Protein AF-A0A388TDR9-F1 (afdb_monomer_lite)

Secondary structure (DSSP, 8-state):
-EEEEHHHHHHTHHHHHHHHHTT--EEEE---

Foldseek 3Di:
DEEAEPVVCVVCVVVVVVCVVVVDDYHYDYDD

pLDDT: mean 91.8, std 7.42, range [57.09, 96.56]

Sequence (32 aa):
MKTFPVAEAKTHFSALLKDVEKGEEIAISYGR

InterPro domains:
  IPR006442 Type II toxin-antitoxin system, antitoxin Phd/YefM [PF02604] (1-29)
  IPR036165 YefM-like superfamily [SSF143120] (1-29)

Radius of gyration: 9.14 Å; chains: 1; bounding box: 18×11×26 Å

Structure (mmCIF, N/CA/C/O backbone):
data_AF-A0A388TDR9-F1
#
_entry.id   AF-A0A388TDR9-F1
#
loop_
_atom_site.group_PDB
_atom_site.id
_atom_site.type_symbol
_atom_site.label_atom_id
_atom_site.label_alt_id
_atom_site.label_comp_id
_atom_site.label_asym_id
_atom_site.label_entity_id
_atom_site.label_seq_id
_atom_site.pdbx_PDB_ins_code
_atom_site.Cartn_x
_atom_site.Cartn_y
_atom_site.Cartn_z
_atom_site.occupancy
_atom_site.B_iso_or_equiv
_atom_site.auth_seq_id
_atom_site.auth_comp_id
_atom_site.auth_asym_id
_atom_site.auth_atom_id
_atom_site.pdbx_PDB_model_num
ATOM 1 N N . MET A 1 1 ? -12.609 0.331 -3.939 1.00 76.44 1 MET A N 1
ATOM 2 C CA . MET A 1 1 ? -11.384 -0.376 -4.362 1.00 76.44 1 MET A CA 1
ATOM 3 C C . MET A 1 1 ? -10.560 0.512 -5.288 1.00 76.44 1 MET A C 1
ATOM 5 O O . MET A 1 1 ? -10.992 0.782 -6.404 1.00 76.44 1 MET A O 1
ATOM 9 N N . LYS A 1 2 ? -9.420 1.024 -4.810 1.00 86.94 2 LYS A N 1
ATOM 10 C CA . LYS A 1 2 ? -8.484 1.854 -5.598 1.00 86.94 2 LYS A CA 1
ATOM 11 C C . LYS A 1 2 ? -7.265 1.025 -5.989 1.00 86.94 2 LYS A C 1
ATOM 13 O O . LYS A 1 2 ? -6.800 0.232 -5.178 1.00 86.94 2 LYS A O 1
ATOM 18 N N . THR A 1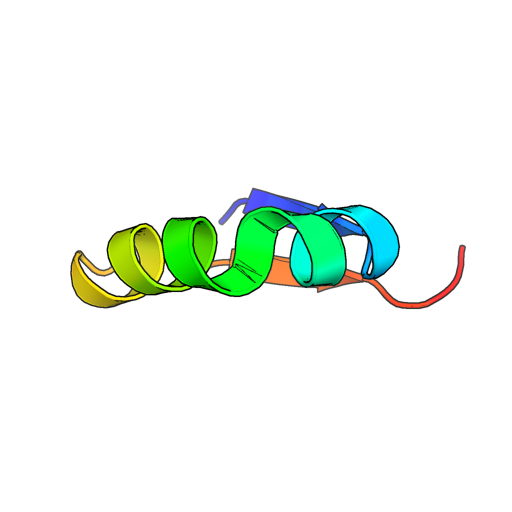 3 ? -6.747 1.217 -7.199 1.00 92.62 3 THR A N 1
ATOM 19 C CA . THR A 1 3 ? -5.547 0.508 -7.667 1.00 92.62 3 THR A CA 1
ATOM 20 C C . THR A 1 3 ? -4.372 1.469 -7.745 1.00 92.62 3 THR A C 1
ATOM 22 O O . THR A 1 3 ? -4.495 2.523 -8.362 1.00 92.62 3 THR A O 1
ATOM 25 N N . PHE A 1 4 ? -3.245 1.092 -7.145 1.00 92.19 4 PHE A N 1
ATOM 26 C CA . PHE A 1 4 ? -2.015 1.875 -7.131 1.00 92.19 4 PHE A CA 1
ATOM 27 C C . PHE A 1 4 ? -0.885 1.115 -7.827 1.00 92.19 4 PHE A C 1
ATOM 29 O O . PHE A 1 4 ? -0.672 -0.062 -7.521 1.00 92.19 4 PHE A O 1
ATOM 36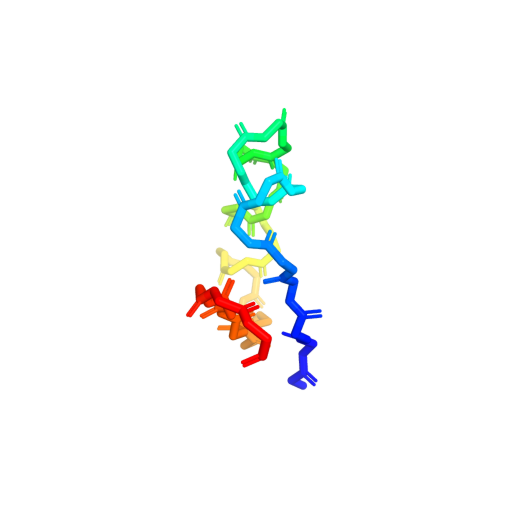 N N . PRO A 1 5 ? -0.102 1.769 -8.701 1.00 94.38 5 PRO A N 1
ATOM 37 C CA . PRO A 1 5 ? 1.144 1.198 -9.186 1.00 94.38 5 PRO A CA 1
ATOM 38 C C . PRO A 1 5 ? 2.101 0.924 -8.026 1.00 94.38 5 PRO A C 1
ATOM 40 O O . PRO A 1 5 ? 2.213 1.724 -7.095 1.00 94.38 5 PRO A O 1
ATOM 43 N N . VAL A 1 6 ? 2.878 -0.156 -8.113 1.00 94.25 6 VAL A N 1
ATOM 44 C CA . VAL A 1 6 ? 3.870 -0.512 -7.085 1.00 94.25 6 VAL A CA 1
ATOM 45 C C . VAL A 1 6 ? 4.839 0.634 -6.770 1.00 94.25 6 VAL A C 1
ATOM 47 O O . VAL A 1 6 ? 5.289 0.766 -5.635 1.00 94.25 6 VAL A O 1
ATOM 50 N N . ALA A 1 7 ? 5.172 1.471 -7.758 1.00 93.62 7 ALA A N 1
ATOM 51 C CA . ALA A 1 7 ? 6.079 2.601 -7.581 1.00 93.62 7 ALA A CA 1
ATOM 52 C C . ALA A 1 7 ? 5.487 3.659 -6.632 1.00 93.62 7 ALA A C 1
ATOM 54 O O . ALA A 1 7 ? 6.165 4.121 -5.711 1.00 93.62 7 ALA A O 1
ATOM 55 N N . GLU A 1 8 ? 4.204 3.978 -6.804 1.00 91.94 8 GLU A N 1
ATOM 56 C CA . GLU A 1 8 ? 3.475 4.885 -5.915 1.00 91.94 8 GLU A CA 1
ATOM 57 C C . GLU A 1 8 ? 3.250 4.245 -4.548 1.00 91.94 8 GLU A C 1
ATOM 59 O O . GLU A 1 8 ? 3.488 4.882 -3.520 1.00 91.94 8 GLU A O 1
ATOM 64 N N . ALA A 1 9 ? 2.897 2.957 -4.526 1.00 93.50 9 ALA A N 1
ATOM 65 C CA . ALA A 1 9 ? 2.684 2.231 -3.284 1.00 93.50 9 ALA A CA 1
ATOM 66 C C . ALA A 1 9 ? 3.945 2.171 -2.416 1.00 93.50 9 ALA A C 1
ATOM 68 O O . ALA A 1 9 ? 3.856 2.318 -1.203 1.00 93.50 9 ALA A O 1
ATOM 69 N N . LYS A 1 10 ? 5.131 2.021 -3.020 1.00 93.06 10 LYS A N 1
ATOM 70 C CA . LYS A 1 10 ? 6.413 2.068 -2.301 1.00 93.06 10 LYS A CA 1
ATOM 71 C C . LYS A 1 10 ? 6.718 3.453 -1.741 1.00 93.06 10 LYS A C 1
ATOM 73 O O . LYS A 1 10 ? 7.215 3.559 -0.625 1.00 93.06 10 LYS A O 1
ATOM 78 N N . THR A 1 11 ? 6.421 4.501 -2.505 1.00 96.50 11 THR A N 1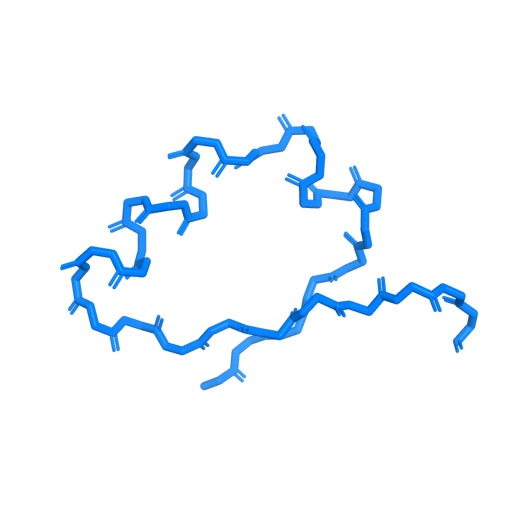
ATOM 79 C CA . THR A 1 11 ? 6.717 5.886 -2.112 1.00 96.50 11 THR A CA 1
ATOM 80 C C . THR A 1 11 ? 5.818 6.352 -0.964 1.00 96.50 11 THR A C 1
ATOM 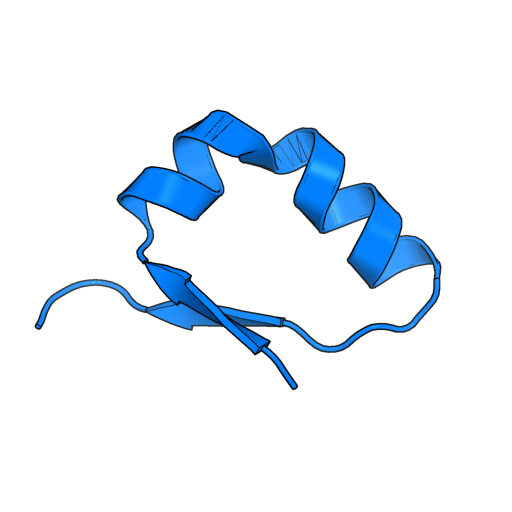82 O O . THR A 1 11 ? 6.269 7.064 -0.069 1.00 96.50 11 THR A O 1
ATOM 85 N N . HIS A 1 12 ? 4.559 5.911 -0.950 1.00 94.38 12 HIS A N 1
ATOM 86 C CA . HIS A 1 12 ? 3.540 6.364 0.000 1.00 94.38 12 HIS A CA 1
ATOM 87 C C . HIS A 1 12 ? 2.980 5.237 0.880 1.00 94.38 12 HIS A C 1
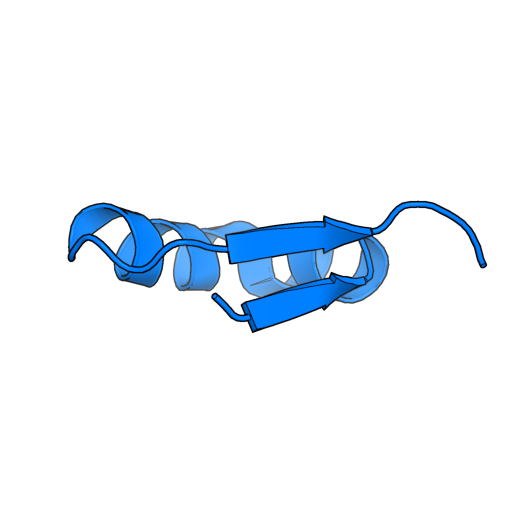ATOM 89 O O . HIS A 1 12 ? 1.845 5.317 1.350 1.00 94.38 12 HIS A O 1
ATOM 95 N N . PHE A 1 13 ? 3.778 4.198 1.141 1.00 94.06 13 PHE A N 1
ATOM 96 C CA . PHE A 1 13 ? 3.300 2.961 1.765 1.00 94.06 13 PHE A CA 1
ATOM 97 C C . PHE A 1 13 ? 2.591 3.185 3.106 1.00 94.06 13 PHE A C 1
ATOM 99 O O . PHE A 1 13 ? 1.477 2.714 3.310 1.00 94.06 13 PHE A O 1
ATOM 106 N N . SER A 1 14 ? 3.180 3.980 4.002 1.00 96.06 14 SER A N 1
ATOM 107 C CA . SER A 1 14 ? 2.586 4.259 5.315 1.00 96.06 14 SER A CA 1
ATOM 108 C C . SER A 1 14 ? 1.265 5.030 5.241 1.00 96.06 14 SER A C 1
ATOM 110 O O . SER A 1 14 ? 0.449 4.919 6.150 1.00 96.06 14 SER A O 1
ATOM 112 N N . ALA A 1 15 ? 1.046 5.832 4.194 1.00 94.50 15 ALA A N 1
ATOM 113 C CA . ALA A 1 15 ? -0.226 6.522 3.993 1.00 94.50 15 ALA A CA 1
ATOM 114 C C . ALA A 1 15 ? -1.306 5.534 3.539 1.00 94.50 15 ALA A C 1
ATOM 116 O O . ALA A 1 15 ? -2.390 5.518 4.111 1.00 94.50 15 ALA A O 1
ATOM 117 N N . LEU A 1 16 ? -0.962 4.648 2.599 1.00 93.88 16 LEU A N 1
ATOM 118 C CA . LEU A 1 16 ? -1.859 3.594 2.128 1.00 93.88 16 LEU A CA 1
ATOM 119 C C . LEU A 1 16 ? -2.281 2.643 3.252 1.00 93.88 16 LEU A C 1
ATOM 121 O O . LEU A 1 16 ? -3.445 2.261 3.319 1.00 93.88 16 LEU A O 1
ATOM 125 N N . LEU A 1 17 ? -1.372 2.306 4.174 1.00 94.81 17 LEU A N 1
ATOM 126 C CA . LEU A 1 17 ? -1.713 1.485 5.340 1.00 94.81 17 LEU A CA 1
ATOM 127 C C . LEU A 1 17 ? -2.792 2.133 6.215 1.00 94.81 17 LEU A C 1
ATOM 129 O O . LEU A 1 17 ? -3.707 1.436 6.638 1.00 94.81 17 LEU A O 1
ATOM 133 N N . LYS A 1 18 ? -2.757 3.457 6.413 1.00 96.56 18 LYS A N 1
ATOM 134 C CA . LYS A 1 18 ? -3.790 4.167 7.189 1.00 96.56 18 LYS A CA 1
ATOM 135 C C . LYS A 1 18 ? -5.167 4.115 6.540 1.00 96.56 18 LYS A C 1
ATOM 137 O O . LYS A 1 18 ? -6.171 4.213 7.242 1.00 96.56 18 LYS A O 1
ATOM 142 N N . ASP A 1 19 ? -5.222 4.028 5.216 1.00 93.31 19 ASP A N 1
ATOM 143 C CA . ASP A 1 19 ? -6.484 3.875 4.498 1.00 93.31 19 ASP A CA 1
ATOM 144 C C . ASP A 1 19 ? -7.007 2.438 4.645 1.00 93.31 19 ASP A C 1
ATOM 146 O O . ASP A 1 19 ? -8.185 2.245 4.949 1.00 93.31 19 ASP A O 1
ATOM 150 N N . VAL A 1 20 ? -6.121 1.438 4.576 1.00 94.38 20 VAL A N 1
ATOM 151 C CA . VAL A 1 20 ? -6.463 0.028 4.845 1.00 94.38 20 VAL A CA 1
ATOM 152 C C . VAL A 1 20 ? -6.935 -0.184 6.283 1.00 94.38 20 VAL A C 1
ATOM 154 O O . VAL A 1 20 ? -7.922 -0.879 6.506 1.00 94.38 20 VAL A O 1
ATOM 157 N N . GLU A 1 21 ? -6.297 0.456 7.266 1.00 96.56 21 GLU A N 1
ATOM 158 C CA . GLU A 1 21 ? -6.708 0.406 8.678 1.00 96.56 21 GLU A CA 1
ATOM 159 C C . GLU A 1 21 ? -8.140 0.923 8.900 1.00 96.56 21 GLU A C 1
ATOM 161 O O . GLU A 1 21 ? -8.813 0.501 9.839 1.00 96.56 21 GLU A O 1
ATOM 166 N N . LYS A 1 22 ? -8.633 1.810 8.029 1.00 95.56 22 LYS A N 1
ATOM 167 C CA . LYS A 1 22 ? -10.014 2.322 8.063 1.00 95.56 22 LYS A CA 1
ATOM 168 C C . LYS A 1 22 ? -11.008 1.430 7.315 1.00 95.56 22 LYS A C 1
ATOM 170 O O . LYS A 1 22 ? -12.194 1.750 7.288 1.00 95.56 22 LYS A O 1
ATOM 175 N N . GLY A 1 23 ? -10.538 0.342 6.709 1.00 94.62 23 GLY A N 1
ATOM 176 C CA . GLY A 1 23 ? -11.345 -0.584 5.921 1.00 94.62 23 GLY A CA 1
ATOM 177 C C . GLY A 1 23 ? -11.429 -0.252 4.430 1.00 94.62 23 GLY A C 1
ATOM 178 O O . GLY A 1 23 ? -12.263 -0.840 3.747 1.00 94.62 23 GLY A O 1
ATOM 179 N N . GLU A 1 24 ? -10.602 0.660 3.896 1.00 94.62 24 GLU A N 1
ATOM 180 C CA . GLU A 1 24 ? -10.505 0.823 2.439 1.00 94.62 24 GLU A CA 1
ATOM 181 C C . GLU A 1 24 ? -9.782 -0.379 1.817 1.00 94.62 24 GLU A C 1
ATOM 183 O O . GLU A 1 24 ? -8.673 -0.747 2.208 1.00 94.62 24 GLU A O 1
ATOM 188 N N . GLU A 1 25 ? -10.374 -0.949 0.772 1.00 94.25 25 GLU A N 1
ATOM 189 C CA . GLU A 1 25 ? -9.713 -1.956 -0.052 1.00 94.25 25 GLU A CA 1
ATOM 190 C C . GLU A 1 25 ? -8.849 -1.295 -1.134 1.00 94.25 25 GLU A C 1
ATOM 192 O O . GLU A 1 25 ? -9.334 -0.510 -1.966 1.00 94.25 25 GLU A O 1
ATOM 197 N N . ILE A 1 26 ? -7.567 -1.661 -1.158 1.00 93.25 26 ILE A N 1
ATOM 198 C CA . ILE A 1 26 ? -6.595 -1.211 -2.156 1.00 93.25 26 ILE A CA 1
ATOM 199 C C . ILE A 1 26 ? -6.010 -2.400 -2.920 1.00 93.25 26 ILE A C 1
ATOM 201 O O . ILE A 1 26 ? -5.732 -3.453 -2.353 1.00 93.25 26 ILE A O 1
ATOM 205 N N . ALA A 1 27 ? -5.789 -2.213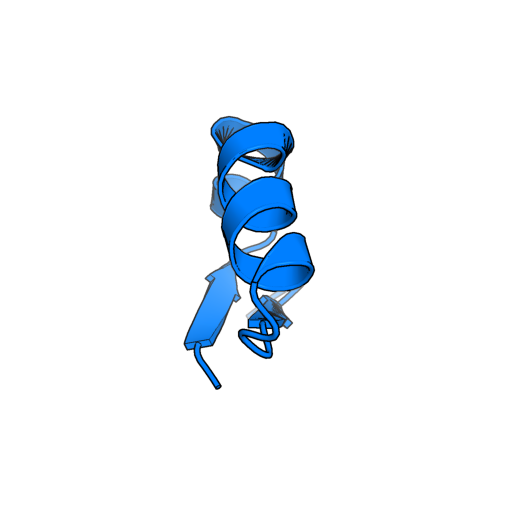 -4.216 1.00 93.44 27 ALA A N 1
ATOM 206 C CA . ALA A 1 27 ? -5.056 -3.136 -5.066 1.00 93.44 27 ALA A CA 1
ATOM 207 C C . ALA A 1 27 ? -3.709 -2.520 -5.437 1.00 93.44 27 ALA A C 1
ATOM 209 O O . ALA A 1 27 ? -3.624 -1.329 -5.735 1.00 93.44 27 ALA A O 1
ATOM 210 N N . ILE A 1 28 ? -2.654 -3.329 -5.439 1.00 94.00 28 ILE A N 1
ATOM 211 C CA . ILE A 1 28 ? -1.330 -2.897 -5.886 1.00 94.00 28 ILE A CA 1
ATOM 212 C C . ILE A 1 28 ? -1.042 -3.598 -7.208 1.00 94.00 28 ILE A C 1
ATOM 214 O O . ILE A 1 28 ? -1.004 -4.827 -7.259 1.00 94.00 28 ILE A O 1
ATOM 218 N N . SER A 1 29 ? -0.840 -2.826 -8.274 1.00 93.88 29 SER A N 1
ATOM 219 C CA . SER A 1 29 ? -0.441 -3.356 -9.576 1.00 93.88 29 SER A CA 1
ATOM 220 C C . SER A 1 29 ? 1.083 -3.375 -9.711 1.00 93.88 29 SER A C 1
ATOM 222 O O . SER A 1 29 ? 1.781 -2.421 -9.360 1.00 93.88 29 SER A O 1
ATOM 224 N N . TYR A 1 30 ? 1.618 -4.485 -10.220 1.00 91.12 30 TYR A N 1
ATOM 225 C CA . TYR A 1 30 ? 3.041 -4.662 -10.498 1.00 91.12 30 TYR A CA 1
ATOM 226 C C . TYR A 1 30 ? 3.226 -5.070 -11.962 1.00 91.12 30 TYR A C 1
ATOM 228 O O . TYR A 1 30 ? 2.843 -6.173 -12.341 1.00 91.12 30 TYR A O 1
ATOM 236 N N . GLY A 1 31 ? 3.820 -4.186 -12.769 1.00 81.75 31 GLY A N 1
ATOM 237 C CA . GLY A 1 31 ? 3.942 -4.354 -14.224 1.00 81.75 31 GLY A CA 1
ATOM 238 C C . GLY A 1 31 ? 3.078 -3.357 -15.004 1.00 81.75 31 GLY A C 1
ATOM 239 O O . GLY A 1 31 ? 2.578 -2.398 -14.417 1.00 81.75 31 GLY A O 1
ATOM 240 N N . ARG A 1 32 ? 2.951 -3.568 -16.325 1.00 57.09 32 ARG A N 1
ATOM 241 C CA . ARG A 1 32 ? 1.847 -2.977 -17.103 1.00 57.09 32 ARG A CA 1
ATOM 242 C C . ARG A 1 32 ? 0.525 -3.546 -16.609 1.00 57.09 32 ARG A C 1
ATOM 244 O O . ARG A 1 32 ? 0.495 -4.778 -16.399 1.00 57.09 32 ARG A O 1
#

Organism: Termititenax aidoneus (NCBI:txid2218524)